Protein AF-F7JYS3-F1 (afdb_monomer)

pLDDT: mean 84.22, std 13.01, range [47.41, 97.0]

Mean predicted aligned error: 14.53 Å

Sequence (106 aa):
MKKDESVDISCLPTGWTYTVTETAPGTNFEVSYSINGGSKTVGEAASFTMAATGTEDIQFTNTSTVAPPVTGRNIQNNSWIMMLIVVLLIGIGSMVFFRKVKRKYH

Radius of gyration: 34.35 Å; Cα contacts (8 Å, |Δi|>4): 99; chains: 1; bounding box: 49×21×104 Å

Solvent-accessible surface area (backbone atoms only — not comparable to full-atom values): 6943 Å² total; per-residue (Å²): 131,62,91,95,62,85,85,88,82,78,92,72,69,57,74,41,78,47,74,52,70,58,77,84,92,49,94,55,44,48,48,21,33,26,54,70,85,48,75,78,44,83,44,49,67,50,73,52,63,37,58,91,71,85,83,86,47,75,49,78,47,77,43,72,67,67,74,77,80,84,84,66,84,75,85,74,80,65,67,65,59,59,52,52,54,53,53,53,54,53,54,52,53,51,52,54,50,53,55,54,54,60,62,72,77,106

Secondary structure (DSSP, 8-state):
--TT-------PPTT-EEEEE-----TTEEEEEEETT---EESSEEEEEPPSSS---EEEEEEE-SPPP---------HHHHHHHHHHHHHHHHHHHHHHHHTT--

Foldseek 3Di:
DDPPDDDDDPDDDAFDKDKDFDDPPDDQWFKWKDKPPDDIGTDGMDIDGHHPDDDIDMDMDIHGNDDDPPPPPPPPDPPVVVVVVVVVVVVVVVVVVVVVVVVVVD

Structure (mmCIF, N/CA/C/O backbone):
data_AF-F7JYS3-F1
#
_entry.id   AF-F7JYS3-F1
#
loop_
_atom_site.group_PDB
_atom_site.id
_atom_site.type_symbol
_atom_site.label_atom_id
_atom_site.label_alt_id
_atom_site.label_comp_id
_atom_site.label_asym_id
_atom_site.label_entity_id
_atom_site.label_seq_id
_atom_site.pdbx_PDB_in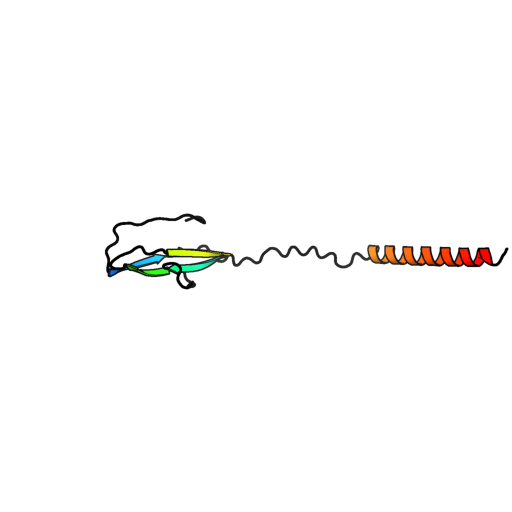s_code
_atom_site.Cartn_x
_atom_site.Cartn_y
_atom_site.Cartn_z
_atom_site.occupancy
_atom_site.B_iso_or_equiv
_atom_site.auth_seq_id
_atom_site.auth_comp_id
_atom_site.auth_asym_id
_atom_site.auth_atom_id
_atom_site.pdbx_PDB_model_num
ATOM 1 N N . MET A 1 1 ? 4.596 -12.286 2.919 1.00 88.56 1 MET A N 1
ATOM 2 C CA . MET A 1 1 ? 3.487 -12.749 2.060 1.00 88.56 1 MET A CA 1
ATOM 3 C C . MET A 1 1 ? 3.954 -12.675 0.618 1.00 88.56 1 MET A C 1
ATOM 5 O O . MET A 1 1 ? 4.809 -11.845 0.316 1.00 88.56 1 MET A O 1
ATOM 9 N N . LYS A 1 2 ? 3.506 -13.584 -0.243 1.00 92.62 2 LYS A N 1
ATOM 10 C CA . LYS A 1 2 ? 3.778 -13.543 -1.684 1.00 92.62 2 LYS A CA 1
ATOM 11 C C . LYS A 1 2 ? 2.801 -12.588 -2.368 1.00 92.62 2 LYS A C 1
ATOM 13 O O . LYS A 1 2 ? 1.840 -12.119 -1.764 1.00 92.62 2 LYS A O 1
ATOM 18 N N . LYS A 1 3 ? 3.066 -12.297 -3.641 1.00 92.12 3 LYS A N 1
ATOM 19 C CA . LYS A 1 3 ? 2.167 -11.498 -4.471 1.00 92.12 3 LYS A CA 1
ATOM 20 C C . LYS A 1 3 ? 0.767 -12.132 -4.492 1.00 92.12 3 LYS A C 1
ATOM 22 O O . LYS A 1 3 ? 0.663 -13.346 -4.647 1.00 92.12 3 LYS A O 1
ATOM 27 N N . ASP A 1 4 ? -0.256 -11.292 -4.364 1.00 93.25 4 ASP A N 1
ATOM 28 C CA . ASP A 1 4 ? -1.681 -11.652 -4.381 1.00 93.25 4 ASP A CA 1
ATOM 29 C C . ASP A 1 4 ? -2.141 -12.529 -3.191 1.00 93.25 4 ASP A C 1
ATOM 31 O O . ASP A 1 4 ? -3.252 -13.054 -3.206 1.00 93.25 4 ASP A O 1
ATOM 35 N N . GLU A 1 5 ? -1.323 -12.672 -2.137 1.00 96.75 5 GLU A N 1
ATOM 36 C CA . GLU A 1 5 ? -1.756 -13.258 -0.861 1.00 96.75 5 GLU A CA 1
ATOM 37 C C . GLU A 1 5 ? -2.413 -12.195 0.034 1.00 96.75 5 GLU A C 1
ATOM 39 O O . GLU A 1 5 ? -1.949 -11.055 0.100 1.00 96.75 5 GLU A O 1
ATOM 44 N N . SER A 1 6 ? -3.450 -12.590 0.776 1.00 94.69 6 SER A N 1
ATOM 45 C CA . SER A 1 6 ? -4.130 -11.762 1.779 1.00 94.69 6 SER A CA 1
ATOM 46 C C . SER A 1 6 ? -4.285 -12.514 3.107 1.00 94.69 6 SER A C 1
ATOM 48 O O . SER A 1 6 ? -4.217 -13.744 3.159 1.00 94.69 6 SER A O 1
ATOM 50 N N . VAL A 1 7 ? -4.450 -11.763 4.197 1.00 95.31 7 VAL A N 1
ATOM 51 C CA . VAL A 1 7 ? -4.759 -12.279 5.536 1.00 95.31 7 VAL A CA 1
ATOM 52 C C . VAL A 1 7 ? -5.860 -11.410 6.119 1.00 95.31 7 VAL A C 1
ATOM 54 O O . VAL A 1 7 ? -5.687 -10.200 6.233 1.00 95.31 7 VAL A O 1
ATOM 57 N N . ASP A 1 8 ? -6.947 -12.046 6.541 1.00 95.00 8 ASP A N 1
ATOM 58 C CA . ASP A 1 8 ? -8.065 -11.368 7.187 1.00 95.00 8 ASP A CA 1
ATOM 59 C C . ASP A 1 8 ? -7.969 -11.535 8.705 1.00 95.00 8 ASP A C 1
ATOM 61 O O . ASP A 1 8 ? -7.859 -12.651 9.222 1.00 95.00 8 ASP A O 1
ATOM 65 N N . ILE A 1 9 ? -8.023 -10.419 9.433 1.00 93.19 9 ILE A N 1
ATOM 66 C CA . ILE A 1 9 ? -8.024 -10.406 10.898 1.00 93.19 9 ILE A CA 1
ATOM 67 C C . ILE A 1 9 ? -9.373 -9.872 11.372 1.00 93.19 9 ILE A C 1
ATOM 69 O O . ILE A 1 9 ? -9.683 -8.692 11.227 1.00 93.19 9 ILE A O 1
ATOM 73 N N . SER A 1 10 ? -10.182 -10.750 11.958 1.00 93.00 10 SER A N 1
ATOM 74 C CA . SER A 1 10 ? -11.497 -10.409 12.502 1.00 93.00 10 SER A CA 1
ATOM 75 C C . SER A 1 10 ? -11.439 -10.040 13.987 1.00 93.00 10 SER A C 1
ATOM 77 O O . SER A 1 10 ? -10.516 -10.430 14.701 1.00 93.00 10 SER A O 1
ATOM 79 N N . CYS A 1 11 ? -12.492 -9.378 14.476 1.00 91.88 11 CYS A N 1
ATOM 80 C CA . CYS A 1 11 ? -12.714 -9.098 15.902 1.00 91.88 11 CYS A CA 1
ATOM 81 C C . CYS A 1 11 ? -11.680 -8.155 16.546 1.00 91.88 11 CYS A C 1
ATOM 83 O O . CYS A 1 11 ? -11.416 -8.253 17.745 1.00 91.88 11 CYS A O 1
ATOM 85 N N . LEU A 1 12 ? -11.108 -7.232 15.769 1.00 92.19 12 LEU A N 1
ATOM 86 C CA . LEU A 1 12 ? -10.225 -6.196 16.299 1.00 92.19 12 LEU A CA 1
ATOM 87 C C . LEU A 1 12 ? -11.026 -5.123 17.064 1.00 92.19 12 LEU A C 1
ATOM 89 O O . LEU A 1 12 ? -12.032 -4.631 16.547 1.00 92.19 12 LEU A O 1
ATOM 93 N N . PRO A 1 13 ? -10.600 -4.745 18.284 1.00 93.19 13 PRO A N 1
ATOM 94 C CA . PRO A 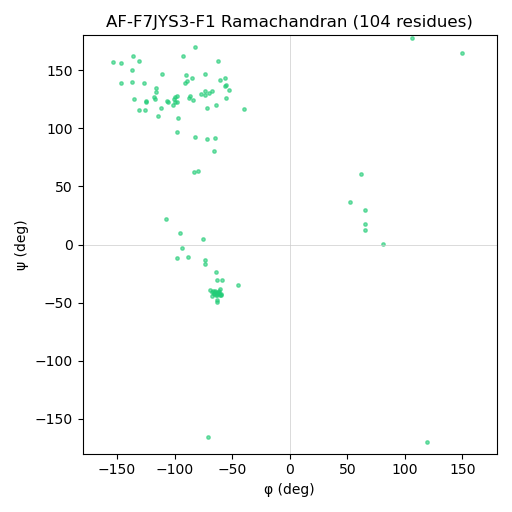1 13 ? -11.179 -3.631 19.025 1.00 93.19 13 PRO A CA 1
ATOM 95 C C . PRO A 1 13 ? -11.246 -2.316 18.236 1.00 93.19 13 PRO A C 1
ATOM 97 O O . PRO A 1 13 ? -10.266 -1.848 17.658 1.00 93.19 13 PRO A O 1
ATOM 100 N N . THR A 1 14 ? -12.407 -1.669 18.284 1.00 94.31 14 THR A N 1
ATOM 101 C CA . THR A 1 14 ? -12.626 -0.349 17.684 1.00 94.31 14 THR A CA 1
ATOM 102 C C . THR A 1 14 ? -11.945 0.752 18.499 1.00 94.31 14 THR A C 1
ATOM 104 O O . THR A 1 14 ? -11.913 0.687 19.730 1.00 94.31 14 THR A O 1
ATOM 107 N N . GLY A 1 15 ? -11.455 1.799 17.836 1.00 93.00 15 GLY A N 1
ATOM 108 C CA . GLY A 1 15 ? -10.821 2.960 18.473 1.00 93.00 15 GLY A CA 1
ATOM 109 C C . GLY A 1 15 ? -9.358 2.753 18.875 1.00 93.00 15 GLY A C 1
ATOM 110 O O . GLY A 1 15 ? -8.739 3.674 19.401 1.00 93.00 15 GLY A O 1
ATOM 111 N N . TRP A 1 16 ? -8.797 1.570 18.619 1.00 94.81 16 TRP A N 1
ATOM 112 C CA . TRP A 1 16 ? -7.383 1.281 18.840 1.00 94.81 16 TRP A CA 1
ATOM 113 C C . TRP A 1 16 ? -6.577 1.601 17.587 1.00 94.81 16 TRP A C 1
ATOM 115 O O . TRP A 1 16 ? -7.052 1.417 16.463 1.00 94.81 16 TRP A O 1
ATOM 125 N N . THR A 1 17 ? -5.347 2.066 17.789 1.00 95.62 17 THR A N 1
ATOM 126 C CA . THR A 1 17 ? -4.385 2.250 16.705 1.00 95.62 17 THR A CA 1
ATOM 127 C C . THR A 1 17 ? -3.616 0.958 16.483 1.00 95.62 17 THR A C 1
ATOM 129 O O . THR A 1 17 ? -3.005 0.420 17.408 1.00 95.62 17 THR A O 1
ATOM 132 N N . TYR A 1 18 ? -3.627 0.488 15.243 1.00 94.81 18 TYR A N 1
ATOM 133 C CA . TYR A 1 18 ? -2.863 -0.661 14.786 1.00 94.81 18 TYR A CA 1
ATOM 134 C C . TYR A 1 18 ? -1.761 -0.197 13.846 1.00 94.81 18 TYR A C 1
ATOM 136 O O . TYR A 1 18 ? -1.939 0.756 13.086 1.00 94.81 18 TYR A O 1
ATOM 144 N N . THR A 1 19 ? -0.632 -0.899 13.892 1.00 95.56 19 THR A N 1
ATOM 145 C CA . THR A 1 19 ? 0.494 -0.682 12.987 1.00 95.56 19 THR A CA 1
ATOM 146 C C . THR A 1 19 ? 0.827 -1.997 12.309 1.00 95.56 19 THR A C 1
ATOM 148 O O . THR A 1 19 ? 1.091 -2.993 12.983 1.00 95.56 19 THR A O 1
ATOM 151 N N . VAL A 1 20 ? 0.818 -1.993 10.980 1.00 95.31 20 VAL A N 1
ATOM 152 C CA . VAL A 1 20 ? 1.280 -3.104 10.151 1.00 95.31 20 VAL A CA 1
ATOM 153 C C . VAL A 1 20 ? 2.616 -2.697 9.554 1.00 95.31 20 VAL A C 1
ATOM 155 O O . VAL A 1 20 ? 2.703 -1.661 8.898 1.00 95.31 20 VAL A O 1
ATOM 158 N N . THR A 1 21 ? 3.646 -3.503 9.794 1.00 95.25 21 THR A N 1
ATOM 159 C CA . THR A 1 21 ? 4.995 -3.255 9.281 1.00 95.25 21 THR A CA 1
ATOM 160 C C . THR A 1 21 ? 5.401 -4.381 8.348 1.00 95.25 21 THR A C 1
ATOM 162 O O . THR A 1 21 ? 5.406 -5.549 8.743 1.00 95.25 21 THR A O 1
ATOM 165 N N . GLU A 1 22 ? 5.787 -4.034 7.127 1.00 94.06 22 GLU A N 1
ATOM 166 C CA . GLU A 1 22 ? 6.490 -4.937 6.231 1.00 94.06 22 GLU A CA 1
ATOM 167 C C . GLU A 1 22 ? 7.990 -4.858 6.516 1.00 94.06 22 GLU A C 1
ATOM 169 O O . GLU A 1 22 ? 8.580 -3.785 6.562 1.00 94.06 22 GLU A O 1
ATOM 174 N N . THR A 1 23 ? 8.626 -6.006 6.741 1.00 92.31 23 THR A N 1
ATOM 175 C CA . THR A 1 23 ? 10.087 -6.037 6.867 1.00 92.31 23 THR A CA 1
ATOM 176 C C . THR A 1 23 ? 10.713 -5.764 5.504 1.00 92.31 23 THR A C 1
ATOM 178 O O . THR A 1 23 ? 10.347 -6.435 4.540 1.00 92.31 23 THR A O 1
ATOM 181 N N . ALA A 1 24 ? 11.670 -4.832 5.446 1.00 85.19 24 ALA A 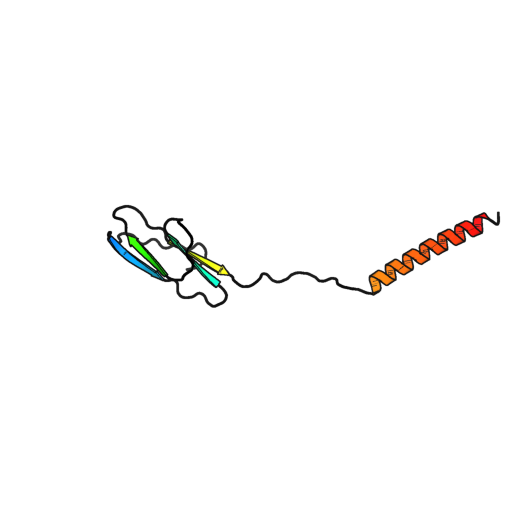N 1
ATOM 182 C CA . ALA A 1 24 ? 12.353 -4.402 4.226 1.00 85.19 24 ALA A CA 1
ATOM 183 C C . ALA A 1 24 ? 12.664 -5.575 3.260 1.00 85.19 24 ALA A C 1
ATOM 185 O O . ALA A 1 24 ? 13.473 -6.448 3.595 1.00 85.19 24 ALA A O 1
ATOM 186 N N . PRO A 1 25 ? 12.084 -5.597 2.042 1.00 82.94 25 PRO A N 1
ATOM 187 C CA . PRO A 1 25 ? 12.255 -6.686 1.073 1.00 82.94 25 PRO A CA 1
ATOM 188 C C . PRO A 1 25 ? 13.629 -6.686 0.370 1.00 82.94 25 PRO A C 1
ATOM 190 O O . PRO A 1 25 ? 13.871 -7.494 -0.529 1.00 82.94 25 PRO A O 1
ATOM 193 N N . GLY A 1 26 ? 14.540 -5.791 0.767 1.00 85.00 26 GLY A N 1
ATOM 194 C CA . GLY A 1 26 ? 15.873 -5.605 0.190 1.00 85.00 26 GLY A CA 1
ATOM 195 C C . GLY A 1 26 ? 15.989 -4.344 -0.675 1.00 85.00 26 GLY A C 1
ATOM 196 O O . GLY A 1 26 ? 15.028 -3.617 -0.885 1.00 85.00 26 GLY A O 1
ATOM 197 N N . THR A 1 27 ? 17.186 -4.078 -1.206 1.00 84.69 27 THR A N 1
ATOM 198 C CA . THR A 1 27 ? 17.527 -2.806 -1.886 1.00 84.69 27 THR A CA 1
ATOM 199 C C . THR A 1 27 ? 16.915 -2.629 -3.278 1.00 84.69 27 THR A C 1
ATOM 201 O O . THR A 1 27 ? 16.970 -1.544 -3.849 1.00 84.69 27 THR A O 1
ATOM 204 N N . ASN A 1 28 ? 16.375 -3.701 -3.854 1.00 90.44 28 ASN A N 1
ATOM 205 C CA . ASN A 1 28 ? 15.882 -3.738 -5.234 1.00 90.44 28 ASN A CA 1
ATOM 206 C C . ASN A 1 28 ? 14.376 -3.470 -5.342 1.00 90.44 28 ASN A C 1
ATOM 208 O O . ASN A 1 28 ? 13.785 -3.696 -6.402 1.00 90.44 28 ASN A O 1
ATOM 212 N N . PHE A 1 29 ? 13.755 -3.050 -4.242 1.00 91.88 29 PHE A N 1
ATOM 213 C CA . PHE A 1 29 ? 12.327 -2.814 -4.147 1.00 91.88 29 PHE A CA 1
ATOM 214 C C . PHE A 1 29 ? 12.053 -1.519 -3.387 1.00 91.88 29 PHE A C 1
ATOM 216 O O . PHE A 1 29 ? 12.688 -1.234 -2.377 1.00 91.88 29 PHE A O 1
ATOM 223 N N . GLU A 1 30 ? 11.077 -0.761 -3.868 1.00 92.56 30 GLU A N 1
ATOM 224 C CA . GLU A 1 30 ? 10.459 0.340 -3.140 1.00 92.56 30 GLU A CA 1
ATOM 225 C C . GLU A 1 30 ? 9.141 -0.151 -2.534 1.00 92.56 30 GLU A C 1
ATOM 227 O O . GLU A 1 30 ? 8.262 -0.635 -3.260 1.00 92.56 30 GLU A O 1
ATOM 232 N N . VAL A 1 31 ? 9.028 -0.038 -1.209 1.00 94.88 31 VAL A N 1
ATOM 233 C CA . VAL A 1 31 ? 7.837 -0.429 -0.446 1.00 94.88 31 VAL A CA 1
ATOM 234 C C . VAL A 1 31 ? 6.900 0.755 -0.318 1.00 94.88 31 VAL A C 1
ATOM 236 O O . VAL A 1 31 ? 7.298 1.898 -0.078 1.00 94.88 31 VAL A O 1
ATOM 239 N N . SER A 1 32 ? 5.622 0.469 -0.469 1.00 95.75 32 SER A N 1
ATOM 240 C CA . SER A 1 32 ? 4.561 1.453 -0.358 1.00 95.75 32 SER A CA 1
ATOM 241 C C . SER A 1 32 ? 3.276 0.776 0.071 1.00 95.75 32 SER A C 1
ATOM 243 O O . SER A 1 32 ? 3.105 -0.416 -0.172 1.00 95.75 32 SER A O 1
ATOM 245 N N . TYR A 1 33 ? 2.362 1.527 0.665 1.00 96.31 33 TYR A N 1
ATOM 246 C CA . TYR A 1 33 ? 1.081 1.006 1.112 1.00 96.31 33 TYR A CA 1
ATOM 247 C C . TYR A 1 33 ? -0.073 1.944 0.764 1.00 96.31 33 TYR A C 1
ATOM 249 O O . TYR A 1 33 ? 0.119 3.130 0.490 1.00 96.31 33 TYR A O 1
ATOM 257 N N . SER A 1 34 ? -1.286 1.406 0.794 1.00 97.00 34 SER A N 1
ATOM 258 C CA . SER A 1 34 ? -2.536 2.166 0.755 1.00 97.00 34 SER A CA 1
ATOM 259 C C . SER A 1 34 ? -3.515 1.587 1.770 1.00 97.00 34 SER A C 1
ATOM 261 O O . SER A 1 34 ? -3.449 0.398 2.083 1.00 97.00 34 SER A O 1
ATOM 263 N N . ILE A 1 35 ? -4.390 2.440 2.299 1.00 95.62 35 ILE A N 1
ATOM 264 C CA . ILE A 1 35 ? -5.428 2.060 3.262 1.00 95.62 35 ILE A CA 1
ATOM 265 C C . ILE A 1 35 ? -6.782 2.350 2.609 1.00 95.62 35 ILE A C 1
ATOM 267 O O . ILE A 1 35 ? -6.988 3.459 2.109 1.00 95.62 35 ILE A O 1
ATOM 271 N N . ASN A 1 36 ? -7.678 1.364 2.575 1.00 93.88 36 ASN A N 1
ATOM 272 C CA . ASN A 1 36 ? -9.016 1.410 1.971 1.00 93.88 36 ASN A CA 1
ATOM 273 C C . ASN A 1 36 ? -9.037 1.900 0.516 1.00 93.88 36 ASN A C 1
ATOM 275 O O . ASN A 1 36 ? -9.931 2.645 0.115 1.00 93.88 36 ASN A O 1
ATOM 279 N N . GLY A 1 37 ? -8.019 1.541 -0.272 1.00 92.06 37 GLY A N 1
ATOM 280 C CA . GLY A 1 37 ? -7.881 2.025 -1.649 1.00 92.06 37 GLY A CA 1
ATOM 281 C C . GLY A 1 37 ? -7.643 3.537 -1.765 1.00 92.06 37 GLY A C 1
ATOM 282 O O . GLY A 1 37 ? -7.854 4.115 -2.831 1.00 92.06 37 GLY A O 1
ATOM 283 N N . GLY A 1 38 ? -7.234 4.191 -0.674 1.00 94.12 38 GLY A N 1
ATOM 284 C CA . GLY A 1 38 ? -6.835 5.592 -0.661 1.00 94.12 38 GLY A CA 1
ATOM 285 C C . GLY A 1 38 ? -5.498 5.846 -1.364 1.00 94.12 38 GLY A C 1
ATOM 286 O O . GLY A 1 38 ? -4.959 5.011 -2.092 1.00 94.12 38 GLY A O 1
ATOM 287 N N . SER A 1 39 ? -4.936 7.032 -1.129 1.00 95.06 39 SER A N 1
ATOM 288 C CA . SER A 1 39 ? -3.651 7.421 -1.712 1.00 95.06 39 SER A CA 1
ATOM 289 C C . SER A 1 39 ? -2.518 6.488 -1.290 1.00 95.06 39 SER A C 1
ATOM 291 O O . SER A 1 39 ? -2.419 6.067 -0.137 1.00 95.06 39 SER A O 1
ATOM 293 N N . LYS A 1 40 ? -1.625 6.220 -2.242 1.00 95.94 40 LYS A N 1
ATOM 294 C CA . LYS A 1 40 ? -0.408 5.442 -2.027 1.00 95.94 40 LYS A CA 1
ATOM 295 C C . LYS A 1 40 ? 0.617 6.262 -1.237 1.00 95.94 40 LYS A C 1
ATOM 297 O O . LYS A 1 40 ? 0.962 7.372 -1.645 1.00 95.94 40 LYS A O 1
ATOM 302 N N . THR A 1 41 ? 1.144 5.681 -0.167 1.00 96.38 41 THR A N 1
ATOM 303 C CA . THR A 1 41 ? 2.194 6.257 0.681 1.00 96.38 41 THR A CA 1
ATOM 304 C C . THR A 1 41 ? 3.444 5.391 0.593 1.00 96.38 41 THR A C 1
ATOM 306 O O . THR A 1 41 ? 3.365 4.173 0.722 1.00 96.38 41 THR A O 1
ATOM 309 N N . VAL A 1 42 ? 4.604 6.002 0.356 1.00 95.19 42 VAL A N 1
ATOM 310 C CA . VAL A 1 42 ? 5.893 5.291 0.368 1.00 95.19 42 VAL A CA 1
ATOM 311 C C . VAL A 1 42 ? 6.310 5.050 1.816 1.00 95.19 42 VAL A C 1
ATOM 313 O O . VAL A 1 42 ? 6.303 5.979 2.624 1.00 95.19 42 VAL A O 1
ATOM 316 N N . GLY A 1 43 ? 6.665 3.810 2.142 1.00 93.94 43 GLY A N 1
ATOM 317 C CA . GLY A 1 43 ? 7.061 3.419 3.489 1.00 93.94 43 GLY A CA 1
ATOM 318 C C . GLY A 1 43 ? 6.714 1.974 3.826 1.00 93.94 43 GLY A C 1
ATOM 319 O O . GLY A 1 43 ? 5.911 1.330 3.158 1.00 93.94 43 GLY A O 1
ATOM 320 N N . GLU A 1 44 ? 7.333 1.488 4.897 1.00 94.31 44 GLU A N 1
ATOM 321 C CA . GLU A 1 44 ? 7.244 0.098 5.361 1.00 94.31 44 GLU A CA 1
ATOM 322 C C . GLU A 1 44 ? 6.225 -0.099 6.490 1.00 94.31 44 GLU A C 1
ATOM 324 O O . GLU A 1 44 ? 5.892 -1.231 6.822 1.00 94.31 44 GLU A O 1
ATOM 329 N N . ALA A 1 45 ? 5.717 0.984 7.084 1.00 95.81 45 ALA A N 1
ATOM 330 C CA . ALA A 1 45 ? 4.787 0.934 8.207 1.00 95.81 45 ALA A CA 1
ATOM 331 C C . ALA A 1 45 ? 3.510 1.725 7.906 1.00 95.81 45 ALA A C 1
ATOM 333 O O . ALA A 1 45 ? 3.559 2.932 7.650 1.00 95.81 45 ALA A O 1
ATOM 334 N N . ALA A 1 46 ? 2.374 1.038 7.985 1.00 95.81 46 ALA A N 1
ATOM 335 C CA . ALA A 1 46 ? 1.041 1.609 7.880 1.00 95.81 46 ALA A CA 1
ATOM 336 C C . ALA A 1 46 ? 0.399 1.641 9.271 1.00 95.81 46 ALA A C 1
ATOM 338 O O . ALA A 1 46 ? 0.264 0.598 9.912 1.00 95.81 46 ALA A O 1
ATOM 339 N N . SER A 1 47 ? -0.011 2.823 9.732 1.00 95.81 47 SER A N 1
ATOM 340 C CA . SER A 1 47 ? -0.741 2.986 10.992 1.00 95.81 47 SER A CA 1
ATOM 341 C C . SER A 1 47 ? -2.136 3.533 10.732 1.00 95.81 47 SER A C 1
ATOM 343 O O . SER A 1 47 ? -2.299 4.492 9.979 1.00 95.81 47 SER A O 1
ATOM 345 N N . PHE A 1 48 ? -3.135 2.942 11.377 1.00 93.75 48 PHE A N 1
ATOM 346 C CA . PHE A 1 48 ? -4.533 3.347 11.254 1.00 93.75 48 PHE A CA 1
ATOM 347 C C . PHE A 1 48 ? -5.268 3.130 12.577 1.00 93.75 48 PHE A C 1
ATOM 349 O O . PHE A 1 48 ? -4.864 2.307 13.401 1.00 93.75 48 PHE A O 1
ATOM 356 N N . THR A 1 49 ? -6.354 3.869 12.785 1.00 94.44 49 THR A N 1
ATOM 357 C CA . THR A 1 49 ? -7.251 3.660 13.925 1.00 94.44 49 THR A CA 1
ATOM 358 C C . THR A 1 49 ? -8.465 2.888 13.446 1.00 94.44 49 THR A C 1
ATOM 360 O O . THR A 1 49 ? -9.131 3.332 12.515 1.00 94.44 49 THR A O 1
ATOM 363 N N . MET A 1 50 ? -8.763 1.758 14.086 1.00 94.19 50 MET A N 1
ATOM 364 C CA . MET A 1 50 ? -9.898 0.923 13.698 1.00 94.19 50 MET A CA 1
ATOM 365 C C . MET A 1 50 ? -11.210 1.682 13.897 1.00 94.19 50 MET A C 1
ATOM 367 O O . MET A 1 50 ? -11.533 2.090 15.020 1.00 94.19 50 MET A O 1
ATOM 371 N N . ALA A 1 51 ? -11.964 1.876 12.815 1.00 90.31 51 ALA A N 1
ATOM 372 C CA . ALA A 1 51 ? -13.250 2.554 12.862 1.00 90.31 51 ALA A CA 1
ATOM 373 C C . ALA A 1 51 ? -14.267 1.794 13.733 1.00 90.31 51 ALA A C 1
ATOM 375 O O . ALA A 1 51 ? -14.159 0.591 13.955 1.00 90.31 51 ALA A O 1
ATOM 376 N N . ALA A 1 52 ? -15.290 2.502 14.224 1.00 85.56 52 ALA A N 1
ATOM 377 C CA . ALA A 1 52 ? -16.357 1.900 15.032 1.00 85.56 52 ALA A CA 1
ATOM 378 C C . ALA A 1 52 ? -17.194 0.866 14.255 1.00 85.56 52 ALA A C 1
ATOM 380 O O . ALA A 1 52 ? -17.810 -0.016 14.850 1.00 85.56 52 ALA A O 1
ATOM 381 N N . THR A 1 53 ? -17.222 0.981 12.928 1.00 81.56 53 THR A N 1
ATOM 382 C CA . THR A 1 53 ? -17.929 0.081 12.018 1.00 81.56 53 THR A CA 1
ATOM 383 C C . THR A 1 53 ? -17.154 -0.027 10.715 1.00 81.56 53 THR A C 1
ATOM 385 O O . THR A 1 53 ? -16.724 1.000 10.192 1.00 81.56 53 THR A O 1
ATOM 388 N N . GLY A 1 54 ? -17.065 -1.231 10.154 1.00 84.19 54 GLY A N 1
ATOM 389 C CA . GLY A 1 54 ? -16.466 -1.466 8.843 1.00 84.19 54 GLY A CA 1
ATOM 390 C C . GLY A 1 54 ? -15.260 -2.393 8.894 1.00 84.19 54 GLY A C 1
ATOM 391 O O . GLY A 1 54 ? -14.985 -3.037 9.906 1.00 84.19 54 GLY A O 1
ATOM 392 N N . THR A 1 55 ? -14.573 -2.467 7.764 1.00 91.19 55 THR A N 1
ATOM 393 C CA . THR A 1 55 ? -13.348 -3.236 7.571 1.00 91.19 55 THR A CA 1
ATOM 394 C C . THR A 1 55 ? -12.303 -2.286 7.019 1.00 91.19 55 THR A C 1
ATOM 396 O O . THR A 1 55 ? -12.622 -1.451 6.176 1.00 91.19 55 THR A O 1
ATOM 399 N N . GLU A 1 56 ? -11.079 -2.425 7.508 1.00 93.69 56 GLU A N 1
ATOM 400 C CA . GLU A 1 56 ? -9.930 -1.672 7.026 1.00 93.69 56 GLU A CA 1
ATOM 401 C C . GLU A 1 56 ? -9.119 -2.593 6.104 1.00 93.69 56 GLU A C 1
ATOM 403 O O . GLU A 1 56 ? -8.681 -3.663 6.532 1.00 93.69 56 GLU A O 1
ATOM 408 N N . ASP A 1 57 ? -8.956 -2.205 4.841 1.00 95.06 57 ASP A N 1
ATOM 409 C CA . ASP A 1 57 ? -8.133 -2.904 3.848 1.00 95.06 57 ASP A CA 1
ATOM 410 C C . ASP A 1 57 ? -6.767 -2.221 3.759 1.00 95.06 57 ASP A C 1
ATOM 412 O O . ASP A 1 57 ? -6.682 -1.001 3.605 1.00 95.06 57 ASP A O 1
ATOM 416 N N . ILE A 1 58 ? -5.689 -2.994 3.879 1.00 95.19 58 ILE A N 1
ATOM 417 C CA . ILE A 1 58 ? -4.322 -2.480 3.819 1.00 95.19 58 ILE A CA 1
ATOM 418 C C . ILE A 1 58 ? -3.580 -3.258 2.748 1.00 95.19 58 ILE A C 1
ATOM 420 O O . ILE A 1 58 ? -3.313 -4.451 2.893 1.00 95.19 58 ILE A O 1
ATOM 424 N N . GLN A 1 59 ? -3.182 -2.553 1.697 1.00 96.75 59 GLN A N 1
ATOM 425 C CA . GLN A 1 59 ? -2.451 -3.140 0.587 1.00 96.75 59 GLN A CA 1
ATOM 426 C C . GLN A 1 59 ? -1.021 -2.619 0.565 1.00 96.75 59 GLN A C 1
ATOM 428 O O . GLN A 1 59 ? -0.800 -1.431 0.330 1.00 96.75 59 GLN A O 1
ATOM 433 N N . PHE A 1 60 ? -0.058 -3.524 0.736 1.00 96.44 60 PHE A N 1
ATOM 434 C CA . PHE A 1 60 ? 1.356 -3.260 0.485 1.00 96.44 60 PHE A CA 1
ATOM 435 C C . PHE A 1 60 ? 1.719 -3.564 -0.973 1.00 96.44 60 PHE A C 1
ATOM 437 O O . PHE A 1 60 ? 1.236 -4.521 -1.577 1.00 96.44 60 PHE A O 1
ATOM 444 N N . THR A 1 61 ? 2.571 -2.727 -1.561 1.00 95.19 61 THR A N 1
ATOM 445 C CA . THR A 1 61 ? 3.067 -2.837 -2.934 1.00 95.19 61 THR A CA 1
ATOM 446 C C . THR A 1 61 ? 4.585 -2.700 -2.950 1.00 95.19 61 THR A C 1
ATOM 448 O O . THR A 1 61 ? 5.117 -1.616 -2.701 1.00 95.19 61 THR A O 1
ATOM 451 N N . ASN A 1 62 ? 5.264 -3.776 -3.352 1.00 94.00 62 ASN A N 1
ATOM 452 C CA . ASN A 1 62 ? 6.708 -3.805 -3.579 1.00 94.00 62 ASN A CA 1
ATOM 453 C C . ASN A 1 62 ? 7.011 -3.607 -5.062 1.00 94.00 62 ASN A C 1
ATOM 455 O O . ASN A 1 62 ? 6.767 -4.491 -5.887 1.00 94.00 62 ASN A O 1
ATOM 459 N N . THR A 1 63 ? 7.547 -2.440 -5.412 1.00 92.06 63 THR A N 1
ATOM 460 C CA . THR A 1 63 ? 7.868 -2.087 -6.802 1.00 92.06 63 THR A CA 1
ATOM 461 C C . THR A 1 63 ? 9.347 -2.327 -7.059 1.00 92.06 63 THR A C 1
ATOM 463 O O . THR A 1 63 ? 10.178 -1.761 -6.359 1.00 92.06 63 THR A O 1
ATOM 466 N N . SER A 1 64 ? 9.703 -3.157 -8.045 1.00 90.06 64 SER A N 1
ATOM 467 C CA . SER A 1 64 ? 11.119 -3.392 -8.350 1.00 90.06 64 SER A CA 1
ATOM 468 C C . SER A 1 64 ? 11.782 -2.135 -8.917 1.00 90.06 64 SER A C 1
ATOM 470 O O . SER A 1 64 ? 11.254 -1.517 -9.839 1.00 90.06 64 SER A O 1
ATOM 472 N N . THR A 1 65 ? 12.953 -1.787 -8.387 1.00 87.00 65 THR A N 1
ATOM 473 C CA . THR A 1 65 ? 13.788 -0.666 -8.848 1.00 87.00 65 THR A CA 1
ATOM 474 C C . THR A 1 65 ? 14.837 -1.097 -9.874 1.00 87.00 65 THR A C 1
ATOM 476 O O . THR A 1 65 ? 15.566 -0.265 -10.416 1.00 87.00 65 THR A O 1
ATOM 479 N N . VAL A 1 66 ? 14.923 -2.397 -10.173 1.00 82.81 66 VAL A N 1
ATOM 480 C CA . VAL A 1 66 ? 15.861 -2.927 -11.163 1.00 82.81 66 VAL A CA 1
ATOM 481 C C . VAL A 1 66 ? 15.381 -2.515 -12.548 1.00 82.81 66 VAL A C 1
ATOM 483 O O . VAL A 1 66 ? 14.299 -2.909 -12.985 1.00 82.81 66 VAL A O 1
ATOM 486 N N . ALA A 1 67 ? 16.196 -1.720 -13.244 1.00 74.62 67 ALA A N 1
ATOM 487 C CA . ALA A 1 67 ? 15.896 -1.320 -14.610 1.00 74.62 67 ALA A CA 1
ATOM 488 C C . ALA A 1 67 ? 15.670 -2.569 -15.483 1.00 74.62 67 ALA A C 1
ATOM 490 O O . ALA A 1 67 ? 16.428 -3.541 -15.367 1.00 74.62 67 ALA A O 1
ATOM 491 N N . PRO A 1 68 ? 14.654 -2.568 -16.364 1.00 70.56 68 PRO A N 1
ATOM 492 C CA . PRO A 1 68 ? 14.463 -3.668 -17.292 1.00 70.56 68 PRO A CA 1
ATOM 493 C C . PRO A 1 68 ? 15.743 -3.852 -18.119 1.00 70.56 68 PRO A C 1
ATOM 495 O O . PRO A 1 68 ? 16.399 -2.861 -18.462 1.00 70.56 68 PRO A O 1
ATOM 498 N N . PRO A 1 69 ? 16.130 -5.097 -18.443 1.00 65.69 69 PRO A N 1
ATOM 499 C CA . PRO 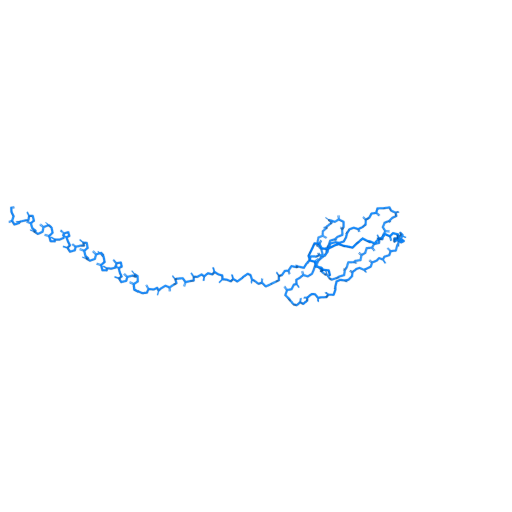A 1 69 ? 17.331 -5.341 -19.222 1.00 65.69 69 PRO A CA 1
ATOM 500 C C . PRO A 1 69 ? 17.250 -4.547 -20.525 1.00 65.69 69 PRO A C 1
ATOM 502 O O . PRO A 1 69 ? 16.279 -4.674 -21.278 1.00 65.69 69 PRO A O 1
ATOM 505 N N . VAL A 1 70 ? 18.273 -3.733 -20.795 1.00 66.81 70 VAL A N 1
ATOM 506 C CA . VAL A 1 70 ? 18.414 -3.000 -22.056 1.00 66.81 70 VAL A CA 1
ATOM 507 C C . VAL A 1 70 ? 18.632 -3.996 -23.194 1.00 66.81 70 VAL A C 1
ATOM 509 O O . VAL A 1 70 ? 19.743 -4.245 -23.651 1.00 66.81 70 VAL A O 1
ATOM 512 N N . THR A 1 71 ? 17.545 -4.591 -23.677 1.00 59.59 71 THR A N 1
ATOM 513 C CA . THR A 1 71 ? 17.555 -5.466 -24.851 1.00 59.59 71 THR A CA 1
ATOM 514 C C . THR A 1 71 ? 17.474 -4.596 -26.098 1.00 59.59 71 THR A C 1
ATOM 516 O O . THR A 1 71 ? 16.523 -4.638 -26.872 1.00 59.59 71 THR A O 1
ATOM 519 N N . GLY A 1 72 ? 18.489 -3.760 -26.278 1.00 53.78 72 GLY A N 1
ATOM 520 C CA . GLY A 1 72 ? 18.790 -3.127 -27.547 1.00 53.78 72 GLY A CA 1
ATOM 521 C C . GLY A 1 72 ? 19.882 -3.951 -28.194 1.00 53.78 72 GLY A C 1
ATOM 522 O O . GLY A 1 72 ? 21.052 -3.785 -27.860 1.00 53.78 72 GLY A O 1
ATOM 523 N N . ARG A 1 73 ? 19.523 -4.867 -29.100 1.00 56.41 73 ARG A N 1
ATOM 524 C CA . ARG A 1 73 ? 20.514 -5.493 -29.978 1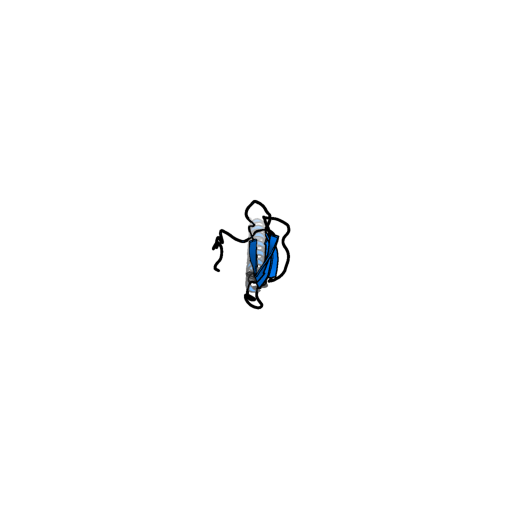.00 56.41 73 ARG A CA 1
ATOM 525 C C . ARG A 1 73 ? 21.064 -4.374 -30.856 1.00 56.41 73 ARG A C 1
ATOM 527 O O . ARG A 1 73 ? 20.471 -4.016 -31.869 1.00 56.41 73 ARG A O 1
ATOM 534 N N . ASN A 1 74 ? 22.147 -3.762 -30.405 1.00 57.78 74 ASN A N 1
ATOM 535 C CA . ASN A 1 74 ? 22.811 -2.710 -31.132 1.00 57.78 74 ASN A CA 1
ATOM 536 C C . ASN A 1 74 ? 23.510 -3.353 -32.335 1.00 57.78 74 ASN A C 1
ATOM 538 O O . ASN A 1 74 ? 24.639 -3.826 -32.236 1.00 57.78 74 ASN A O 1
ATOM 542 N N . ILE A 1 75 ? 22.813 -3.434 -33.470 1.00 59.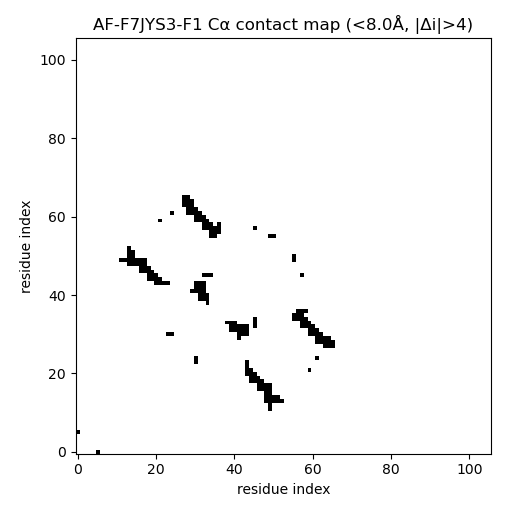00 75 ILE A N 1
ATOM 543 C CA . ILE A 1 75 ? 23.435 -3.739 -34.761 1.00 59.00 75 ILE A CA 1
ATOM 544 C C . ILE A 1 75 ? 24.073 -2.434 -35.257 1.00 59.00 75 ILE A C 1
ATOM 546 O O . ILE A 1 75 ? 23.659 -1.856 -36.258 1.00 59.00 75 ILE A O 1
ATOM 550 N N . GLN A 1 76 ? 25.054 -1.922 -34.515 1.00 57.56 76 GLN A N 1
ATOM 551 C CA . GLN A 1 76 ? 25.909 -0.844 -34.988 1.00 57.56 76 GLN A CA 1
ATOM 552 C C . GLN A 1 76 ? 27.042 -1.444 -35.820 1.00 57.56 76 GLN A C 1
ATOM 554 O O . GLN A 1 76 ? 27.807 -2.289 -35.363 1.00 57.56 76 GLN A O 1
ATOM 559 N N . ASN A 1 77 ? 27.136 -0.948 -37.053 1.00 60.38 77 ASN A N 1
AT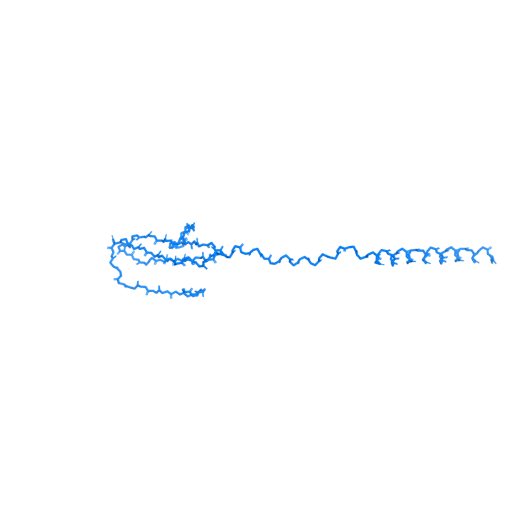OM 560 C CA . ASN A 1 77 ? 28.331 -0.918 -37.893 1.00 60.38 77 ASN A CA 1
ATOM 561 C C . ASN A 1 77 ? 28.952 -2.257 -38.285 1.00 60.38 77 ASN A C 1
ATOM 563 O O . ASN A 1 77 ? 30.147 -2.486 -38.095 1.00 60.38 77 ASN A O 1
ATOM 567 N N . ASN A 1 78 ? 28.192 -3.095 -38.986 1.00 63.72 78 ASN A N 1
ATOM 568 C CA . ASN A 1 78 ? 28.831 -4.171 -39.722 1.00 63.72 78 ASN A CA 1
ATOM 569 C C . ASN A 1 78 ? 29.344 -3.648 -41.080 1.00 63.72 78 ASN A C 1
ATOM 571 O O . ASN A 1 78 ? 28.611 -3.610 -42.067 1.00 63.72 78 ASN A O 1
ATOM 575 N N . SER A 1 79 ? 30.612 -3.222 -41.103 1.00 68.06 79 SER A N 1
ATOM 576 C CA . SER A 1 79 ? 31.343 -2.648 -42.253 1.00 68.06 79 SER A CA 1
ATOM 577 C C . SER A 1 79 ? 31.138 -3.412 -43.579 1.00 68.06 79 SER A C 1
ATOM 579 O O . SER A 1 79 ? 30.997 -2.809 -44.643 1.00 68.06 79 SER A O 1
ATOM 581 N N . TRP A 1 80 ? 31.010 -4.742 -43.523 1.00 71.19 80 TRP A N 1
ATOM 582 C CA . TRP A 1 80 ? 30.742 -5.587 -44.696 1.00 71.19 80 TRP A CA 1
ATOM 583 C C . TRP A 1 80 ? 29.387 -5.328 -45.391 1.00 71.19 80 TRP A C 1
ATOM 585 O O . TRP A 1 80 ? 29.316 -5.480 -46.606 1.00 71.19 80 TRP A O 1
ATOM 595 N N . ILE A 1 81 ? 28.323 -4.906 -44.684 1.00 77.31 81 ILE A N 1
ATOM 596 C CA . ILE A 1 81 ? 27.000 -4.648 -45.292 1.00 77.31 81 ILE A CA 1
ATOM 597 C C . ILE A 1 81 ? 27.068 -3.416 -46.197 1.00 77.31 81 ILE A C 1
ATOM 599 O O . ILE A 1 81 ? 26.522 -3.436 -47.298 1.00 77.31 81 ILE A O 1
ATOM 603 N N . MET A 1 82 ? 27.801 -2.374 -45.785 1.00 77.44 82 MET A N 1
ATOM 604 C CA . MET A 1 82 ? 28.056 -1.210 -46.640 1.00 77.44 82 MET A CA 1
ATOM 605 C C . MET A 1 82 ? 28.899 -1.585 -47.863 1.00 77.44 82 MET A C 1
ATOM 607 O O . MET A 1 82 ? 28.584 -1.148 -48.967 1.00 77.44 82 MET A O 1
ATOM 611 N N . MET A 1 83 ? 29.910 -2.448 -47.706 1.00 81.38 83 MET A N 1
ATOM 612 C CA . MET A 1 83 ? 30.688 -2.955 -48.847 1.00 81.38 83 MET A CA 1
ATOM 613 C C . MET A 1 83 ? 29.811 -3.729 -49.840 1.00 81.38 83 MET A C 1
ATOM 615 O O . MET A 1 83 ? 29.937 -3.540 -51.049 1.00 81.38 83 MET A O 1
ATOM 619 N N . LEU A 1 84 ? 28.873 -4.540 -49.345 1.00 84.31 84 LEU A N 1
ATOM 620 C CA . LEU A 1 84 ? 27.943 -5.309 -50.176 1.00 84.31 84 LEU A CA 1
ATOM 621 C C . LEU A 1 84 ? 27.027 -4.384 -51.000 1.00 84.31 84 LEU A C 1
ATOM 623 O O . LEU A 1 84 ? 26.847 -4.600 -52.199 1.00 84.31 84 LEU A O 1
ATOM 627 N N . ILE A 1 85 ? 26.527 -3.301 -50.396 1.00 82.94 85 ILE A N 1
ATOM 628 C CA . ILE A 1 85 ? 25.719 -2.282 -51.088 1.00 82.94 85 ILE A CA 1
ATOM 629 C C . ILE A 1 85 ? 26.541 -1.557 -52.168 1.00 82.94 85 ILE A C 1
ATOM 631 O O . ILE A 1 85 ? 26.057 -1.373 -53.287 1.00 82.94 85 ILE A O 1
ATOM 635 N N . VAL A 1 86 ? 27.792 -1.187 -51.880 1.00 83.25 86 VAL A N 1
ATOM 636 C CA . VAL A 1 86 ? 28.672 -0.505 -52.849 1.00 83.25 86 VAL A CA 1
ATOM 637 C C . VAL A 1 86 ? 28.971 -1.395 -54.062 1.00 83.25 86 VAL A C 1
ATOM 639 O O . VAL A 1 86 ? 28.877 -0.929 -55.200 1.00 83.25 86 VAL A O 1
ATOM 642 N N . VAL A 1 87 ? 29.265 -2.683 -53.852 1.00 85.12 87 VAL A N 1
ATOM 643 C CA . VAL A 1 87 ? 29.521 -3.638 -54.948 1.00 85.12 87 VAL A CA 1
ATOM 644 C C . VAL A 1 87 ? 28.293 -3.792 -55.852 1.00 85.12 87 VAL A C 1
ATOM 646 O O . VAL A 1 87 ? 28.430 -3.788 -57.078 1.00 85.12 87 VAL A O 1
ATOM 649 N N . LEU A 1 88 ? 27.089 -3.864 -55.274 1.00 86.94 88 LEU A N 1
ATOM 650 C CA . LEU A 1 88 ? 25.846 -3.959 -56.047 1.00 86.94 88 LEU A CA 1
ATOM 651 C C . LEU A 1 88 ? 25.620 -2.724 -56.936 1.00 86.94 88 LEU A C 1
ATOM 653 O O . LEU A 1 88 ? 25.263 -2.873 -58.107 1.00 86.94 88 LEU A O 1
ATOM 657 N N . LEU A 1 89 ? 25.882 -1.514 -56.431 1.00 84.25 89 LEU A N 1
ATOM 658 C CA . LEU A 1 89 ? 25.721 -0.277 -57.207 1.00 84.25 89 LEU A CA 1
ATOM 659 C C . LEU A 1 89 ? 26.698 -0.193 -58.393 1.00 84.25 89 LEU A C 1
ATOM 661 O O . LEU A 1 89 ? 26.297 0.186 -59.497 1.00 84.25 89 LEU A O 1
ATOM 665 N N . ILE A 1 90 ? 27.957 -0.602 -58.205 1.00 84.12 90 ILE A N 1
ATOM 666 C CA . ILE A 1 90 ? 28.964 -0.636 -59.282 1.00 84.12 90 ILE A CA 1
ATOM 667 C C . ILE A 1 90 ? 28.596 -1.690 -60.342 1.00 84.12 90 ILE A C 1
ATOM 669 O O . ILE A 1 90 ? 28.715 -1.441 -61.549 1.00 84.12 90 ILE A O 1
ATOM 673 N N . GLY A 1 91 ? 28.097 -2.854 -59.914 1.00 79.81 91 GLY A N 1
ATOM 674 C CA . GLY A 1 91 ? 27.625 -3.911 -60.813 1.00 79.81 91 GLY A CA 1
ATOM 675 C C . GLY A 1 91 ? 26.473 -3.456 -61.716 1.00 79.81 91 GLY A C 1
ATOM 676 O O . GLY A 1 91 ? 26.493 -3.685 -62.927 1.00 79.81 91 GLY A O 1
ATOM 677 N N . ILE A 1 92 ? 25.494 -2.736 -61.162 1.00 81.75 92 ILE A N 1
ATOM 678 C CA . ILE A 1 92 ? 24.372 -2.198 -61.947 1.00 81.75 92 ILE A CA 1
ATOM 679 C C . ILE A 1 92 ? 24.861 -1.111 -62.918 1.00 81.75 92 ILE A C 1
ATOM 681 O O . ILE A 1 92 ? 24.503 -1.134 -64.099 1.00 81.75 92 ILE A O 1
ATOM 685 N N . GLY A 1 93 ? 25.719 -0.192 -62.461 1.00 76.00 93 GLY A N 1
ATOM 686 C CA . GLY A 1 93 ? 26.265 0.877 -63.303 1.00 76.00 93 GLY A CA 1
ATOM 687 C C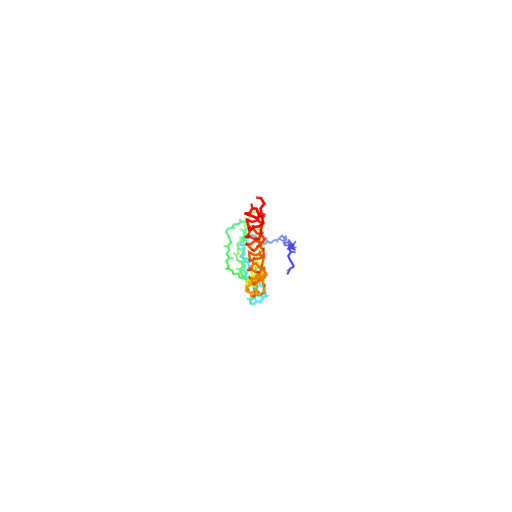 . GLY A 1 93 ? 27.051 0.351 -64.510 1.00 76.00 93 GLY A C 1
ATOM 688 O O . GLY A 1 93 ? 26.845 0.804 -65.640 1.00 76.00 93 GLY A O 1
ATOM 689 N N . SER A 1 94 ? 27.894 -0.662 -64.297 1.00 73.31 94 SER A N 1
ATOM 690 C CA . SER A 1 94 ? 28.675 -1.297 -65.367 1.00 73.31 94 SER A CA 1
ATOM 691 C C . SER A 1 94 ? 27.791 -2.030 -66.384 1.00 73.31 94 SER A C 1
ATOM 693 O O . SER A 1 94 ? 27.982 -1.844 -67.588 1.00 73.31 94 SER A O 1
ATOM 695 N N . MET A 1 95 ? 26.759 -2.769 -65.954 1.00 76.19 95 MET A N 1
ATOM 696 C CA . MET A 1 95 ? 25.798 -3.389 -66.883 1.00 76.19 95 MET A CA 1
ATOM 697 C C . MET A 1 95 ? 25.076 -2.366 -67.765 1.00 76.19 95 MET A C 1
ATOM 699 O O . MET A 1 95 ? 24.906 -2.597 -68.966 1.00 76.19 95 MET A O 1
ATOM 703 N N . VAL A 1 96 ? 24.641 -1.238 -67.196 1.00 76.00 96 VAL A N 1
ATOM 704 C CA . VAL A 1 96 ? 23.946 -0.185 -67.953 1.00 76.00 96 VAL A CA 1
ATOM 705 C C . VAL A 1 96 ? 24.885 0.455 -68.974 1.00 76.00 96 VAL A C 1
ATOM 707 O O . VAL A 1 96 ? 24.488 0.662 -70.125 1.00 76.00 96 VAL A O 1
ATOM 710 N N . PHE A 1 97 ? 26.139 0.710 -68.595 1.00 72.06 97 PHE A N 1
ATOM 711 C CA . PHE A 1 97 ? 27.145 1.250 -69.505 1.00 72.06 97 PHE A CA 1
ATOM 712 C C . PHE A 1 97 ? 27.442 0.286 -70.661 1.00 72.06 97 PHE A C 1
ATOM 714 O O . PHE A 1 97 ? 27.330 0.677 -71.824 1.00 72.06 97 PHE A O 1
ATOM 721 N N . PHE A 1 98 ? 27.703 -0.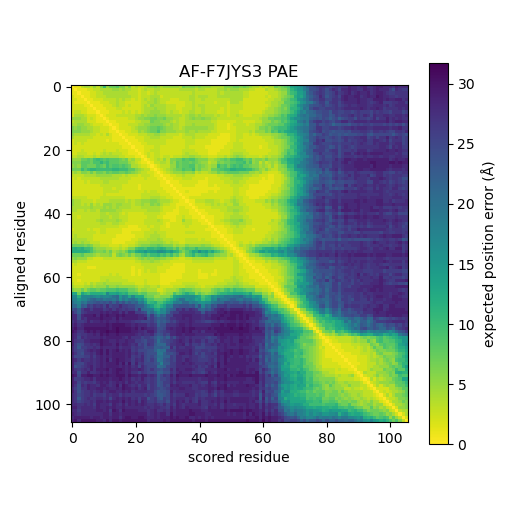993 -70.377 1.00 70.38 98 PHE A N 1
ATOM 722 C CA . PHE A 1 98 ? 27.922 -2.008 -71.415 1.00 70.38 98 PHE A CA 1
ATOM 723 C C . PHE A 1 98 ? 26.708 -2.185 -72.335 1.00 70.38 98 PHE A C 1
ATOM 725 O O . PHE A 1 98 ? 26.870 -2.314 -73.552 1.00 70.38 98 PHE A O 1
ATOM 732 N N . ARG A 1 99 ? 25.482 -2.130 -71.793 1.00 70.88 99 ARG A N 1
ATOM 733 C CA . ARG A 1 99 ? 24.253 -2.132 -72.605 1.00 70.88 99 ARG A CA 1
ATOM 734 C C . ARG A 1 99 ? 24.167 -0.917 -73.526 1.00 70.88 99 ARG A C 1
ATOM 736 O O . ARG A 1 99 ? 23.763 -1.073 -74.677 1.00 70.88 99 ARG A O 1
ATOM 743 N N . LYS A 1 100 ? 24.552 0.277 -73.062 1.00 68.38 100 LYS A N 1
ATOM 744 C CA . LYS A 1 100 ? 24.590 1.479 -73.910 1.00 68.38 100 LYS A CA 1
ATOM 745 C C . LYS A 1 100 ? 25.660 1.390 -74.996 1.00 68.38 100 LYS A C 1
ATOM 747 O O . LYS A 1 100 ? 25.383 1.781 -76.125 1.00 68.38 100 LYS A O 1
ATOM 752 N N . VAL A 1 101 ? 26.843 0.867 -74.675 1.00 66.94 101 VAL A N 1
ATOM 753 C CA . VAL A 1 101 ? 27.937 0.697 -75.640 1.00 66.94 101 VAL A CA 1
ATOM 754 C C . VAL A 1 101 ? 27.529 -0.283 -76.739 1.00 66.94 101 VAL A C 1
ATOM 756 O O . VAL A 1 101 ? 27.626 0.070 -77.908 1.00 66.94 101 VAL A O 1
ATOM 759 N N . LYS A 1 102 ? 26.965 -1.453 -76.403 1.00 62.47 102 LYS A N 1
ATOM 760 C CA . LYS A 1 102 ? 26.506 -2.424 -77.416 1.00 62.47 102 LYS A CA 1
ATOM 761 C C . LYS A 1 102 ? 25.442 -1.870 -78.373 1.00 62.47 102 LYS A C 1
ATOM 763 O O . LYS A 1 102 ? 25.429 -2.269 -79.527 1.00 62.47 102 LYS A O 1
ATOM 768 N N . ARG A 1 103 ? 24.588 -0.936 -77.935 1.00 60.47 103 ARG A N 1
ATOM 769 C CA . ARG A 1 103 ? 23.596 -0.288 -78.818 1.00 60.47 103 ARG A CA 1
ATOM 770 C C . ARG A 1 103 ? 24.188 0.722 -79.805 1.00 60.47 103 ARG A C 1
ATOM 772 O O . ARG A 1 103 ? 23.486 1.099 -80.727 1.00 60.47 103 ARG A O 1
ATOM 779 N N . LYS A 1 104 ? 25.423 1.196 -79.607 1.00 57.38 104 LYS A N 1
ATOM 780 C CA . LYS A 1 104 ? 26.084 2.135 -80.535 1.00 57.38 104 LYS A CA 1
ATOM 781 C C . LYS A 1 104 ? 26.854 1.445 -81.668 1.00 57.38 104 LYS A C 1
ATOM 783 O O . LYS A 1 104 ? 27.294 2.135 -82.576 1.00 57.38 104 LYS A O 1
ATOM 788 N N . TYR A 1 105 ? 27.038 0.127 -81.598 1.00 54.81 105 TYR A N 1
ATOM 789 C CA . TYR A 1 105 ? 27.802 -0.658 -82.575 1.00 54.81 105 TYR A CA 1
ATOM 790 C C . TYR A 1 105 ? 26.910 -1.533 -83.472 1.00 54.81 105 TYR A C 1
ATOM 792 O O . TYR A 1 105 ? 27.386 -2.524 -84.022 1.00 54.81 105 TYR A O 1
ATOM 800 N N . HIS A 1 106 ? 25.627 -1.190 -83.601 1.00 47.41 106 HIS A N 1
ATOM 801 C CA . HIS A 1 106 ? 24.675 -1.877 -84.467 1.00 47.41 106 HIS A CA 1
ATOM 802 C C . HIS A 1 106 ? 23.719 -0.887 -85.127 1.00 47.41 106 HIS A C 1
ATOM 804 O O . HIS A 1 106 ? 23.485 0.179 -84.512 1.00 47.41 106 HIS A O 1
#

Nearest PDB structures (foldseek):
  6w9g-assembly1_A  TM=2.756E-01  e=5.711E+00  Homo sapiens
  6w9g-assembly1_C  TM=2.133E-01  e=2.611E+00  Homo sapiens
  7sgm-assembly1_A  TM=2.776E-01  e=7.266E+00  Homo sapiens
  7ta6-assembly7_G  TM=2.801E-01  e=7.266E+00  Homo sapiens